Protein AF-A0A1S1MRI5-F1 (afdb_monomer)

Foldseek 3Di:
DDDDPQWDFDDDPDPDGATFHFPAWDDDPQKIWTWTAGPVRDTDIDIDGNVNDDPVVSVVVVVSRVVVVVVPDDD

pLDDT: mean 73.07, std 14.1, range [39.47, 87.06]

Mean predicted aligned error: 8.34 Å

Organism: NCBI:txid1859457

Radius of gyration: 12.37 Å; Cα contacts (8 Å, |Δi|>4): 94; chains: 1; bounding box: 35×21×34 Å

Sequence (75 aa):
MLLTQEDNFIELYGDIEFVGKIAKALVFFDILILQLESYSGVNKRVLIVRSALSTQAWARLCRLSLQHCEATEPK

Nearest PDB structures (foldseek):
  5zau-assembly1_B  TM=8.205E-01  e=3.820E-01  Saccharolobus solfataricus
  1bf4-assembly1_A  TM=5.186E-01  e=1.947E-01  Sulfolobus acidocaldarius
  8csu-assembly1_7  TM=6.086E-01  e=6.237E-01  Homo sapiens
  7qep-assembly1_S4  TM=6.421E-01  e=7.969E-01  Encephalitozoon cuniculi GB-M1
  4bi1-assembly1_A  TM=5.496E-01  e=2.553E+00  Homo sapiens

Structure (mmCIF, N/CA/C/O backbone):
data_AF-A0A1S1MRI5-F1
#
_entry.id   AF-A0A1S1MRI5-F1
#
loop_
_atom_site.group_PDB
_atom_site.id
_atom_site.type_symbol
_atom_site.label_atom_id
_atom_site.label_alt_id
_atom_site.label_comp_id
_atom_site.label_asym_id
_atom_site.label_entity_id
_atom_site.label_seq_id
_atom_site.pdbx_PDB_ins_code
_atom_site.Cartn_x
_atom_site.Cartn_y
_atom_site.Cartn_z
_atom_site.occupancy
_atom_site.B_iso_or_equiv
_atom_site.auth_seq_id
_atom_site.auth_comp_id
_atom_site.auth_asym_id
_atom_site.auth_atom_id
_atom_site.pdbx_PDB_model_num
ATOM 1 N N . MET A 1 1 ? -22.886 3.334 3.400 1.00 40.44 1 MET A N 1
ATOM 2 C CA . MET A 1 1 ? -21.634 3.444 4.170 1.00 40.44 1 MET A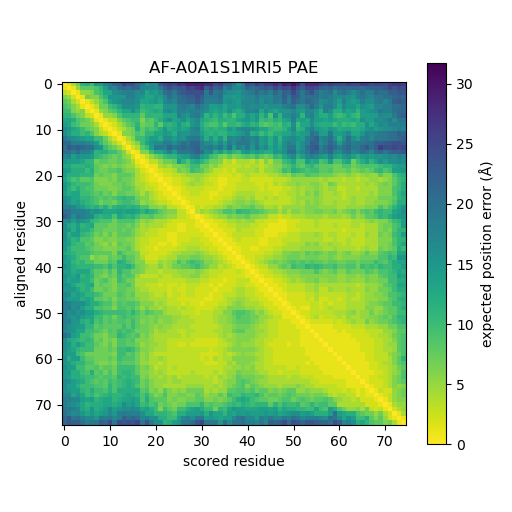 CA 1
ATOM 3 C C . MET A 1 1 ? -20.840 4.583 3.554 1.00 40.44 1 MET A C 1
ATOM 5 O O . MET A 1 1 ? -20.565 4.515 2.365 1.00 40.44 1 MET A O 1
ATOM 9 N N . LEU A 1 2 ? -20.654 5.686 4.281 1.00 39.47 2 LEU A N 1
ATOM 10 C CA . LEU A 1 2 ? -20.052 6.904 3.730 1.00 39.47 2 LEU A CA 1
ATOM 11 C C . LEU A 1 2 ? -18.530 6.762 3.735 1.00 39.47 2 LEU A C 1
ATOM 13 O O . LEU A 1 2 ? -17.926 6.715 4.801 1.00 39.47 2 LEU A O 1
ATOM 17 N N . LEU A 1 3 ? -17.952 6.673 2.539 1.00 40.97 3 LEU A N 1
ATOM 18 C CA . LEU A 1 3 ? -16.514 6.786 2.319 1.00 40.97 3 LEU A CA 1
ATOM 19 C C . LEU A 1 3 ? -16.059 8.179 2.780 1.00 40.97 3 LEU A C 1
ATOM 21 O O . LEU A 1 3 ? -16.662 9.194 2.429 1.00 40.97 3 LEU A O 1
ATOM 25 N N . THR A 1 4 ? -15.017 8.214 3.593 1.00 47.94 4 THR A N 1
ATOM 26 C CA . THR A 1 4 ? -14.375 9.413 4.135 1.00 47.94 4 THR A CA 1
ATOM 27 C C . THR A 1 4 ? -13.126 9.767 3.327 1.00 47.94 4 THR A C 1
ATOM 29 O O 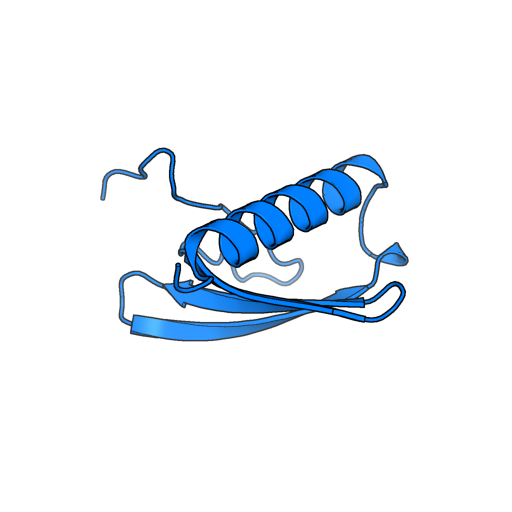. THR A 1 4 ? -12.624 8.965 2.547 1.00 47.94 4 THR A O 1
ATOM 32 N N . GLN A 1 5 ? -12.589 10.978 3.502 1.00 49.28 5 GLN A N 1
ATOM 33 C CA . GLN A 1 5 ? -11.363 11.413 2.809 1.00 49.28 5 GLN A CA 1
ATOM 34 C C . GLN A 1 5 ? -10.113 10.592 3.175 1.00 49.28 5 GLN A C 1
ATOM 36 O O . GLN A 1 5 ? -9.120 10.652 2.457 1.00 49.28 5 GLN A O 1
ATOM 41 N N . GLU A 1 6 ? -10.157 9.829 4.268 1.00 51.44 6 GLU A N 1
ATOM 42 C CA . GLU A 1 6 ? -9.080 8.926 4.690 1.00 51.44 6 GLU A CA 1
ATOM 43 C C . GLU A 1 6 ? -9.141 7.557 4.001 1.00 51.44 6 GLU A C 1
ATOM 45 O O . GLU A 1 6 ? -8.209 6.757 4.120 1.00 51.44 6 GLU A O 1
ATOM 50 N N . ASP A 1 7 ? -10.238 7.268 3.297 1.00 52.38 7 ASP A N 1
ATOM 51 C CA . ASP A 1 7 ? -10.422 6.000 2.612 1.00 52.38 7 ASP A CA 1
ATOM 52 C C . ASP A 1 7 ? -9.592 5.934 1.345 1.00 52.38 7 ASP A C 1
ATOM 54 O O . ASP A 1 7 ? -9.798 6.665 0.374 1.00 52.38 7 ASP A O 1
ATOM 58 N N . ASN A 1 8 ? -8.651 4.998 1.350 1.00 60.31 8 ASN A N 1
ATOM 59 C CA . ASN A 1 8 ? -7.824 4.723 0.198 1.00 60.31 8 ASN A CA 1
ATOM 60 C C . ASN A 1 8 ? -8.467 3.588 -0.586 1.00 60.31 8 ASN A C 1
ATOM 62 O O . ASN A 1 8 ? -8.384 2.421 -0.210 1.00 60.31 8 ASN A O 1
ATOM 66 N N . PHE A 1 9 ? -9.110 3.937 -1.697 1.00 54.81 9 PHE A N 1
ATOM 67 C CA . PHE A 1 9 ? -9.574 2.939 -2.646 1.00 54.81 9 PHE A CA 1
ATOM 68 C C . PHE A 1 9 ? -8.364 2.348 -3.373 1.00 54.81 9 PHE A C 1
ATOM 70 O O . PHE A 1 9 ? -7.670 3.051 -4.116 1.00 54.81 9 PHE A O 1
ATOM 77 N N . ILE A 1 10 ? -8.085 1.070 -3.116 1.00 59.88 10 ILE A N 1
ATOM 78 C CA . ILE A 1 10 ? -7.007 0.338 -3.775 1.00 59.88 10 ILE A CA 1
ATOM 79 C C . ILE A 1 10 ? -7.659 -0.765 -4.599 1.00 59.88 10 ILE A C 1
ATOM 81 O O . ILE A 1 10 ? -8.000 -1.838 -4.103 1.00 59.88 10 ILE A O 1
ATOM 85 N N . GLU A 1 11 ? -7.835 -0.465 -5.880 1.00 51.41 11 GLU A N 1
ATOM 86 C CA . GLU A 1 11 ? -8.257 -1.432 -6.883 1.00 51.41 11 GLU A CA 1
ATOM 87 C C . GLU A 1 11 ? -7.097 -2.403 -7.130 1.00 51.41 11 GLU A C 1
ATOM 89 O O . GLU A 1 11 ? -6.029 -2.031 -7.625 1.00 51.41 11 GLU A O 1
ATOM 94 N N . LEU A 1 12 ? -7.275 -3.653 -6.711 1.00 60.28 12 LEU A N 1
ATOM 95 C CA . LEU A 1 12 ? -6.302 -4.713 -6.931 1.00 60.28 12 LEU A CA 1
ATOM 96 C C . LEU A 1 12 ? -6.715 -5.466 -8.192 1.00 60.28 12 LEU A C 1
ATOM 98 O O . LEU A 1 12 ? -7.797 -6.047 -8.232 1.00 60.28 12 LEU A O 1
ATOM 102 N N . TYR A 1 13 ? -5.860 -5.460 -9.216 1.00 46.78 13 TYR A N 1
ATOM 103 C CA . TYR A 1 13 ? -6.102 -6.212 -10.450 1.00 46.78 13 TYR A CA 1
ATOM 104 C C . TYR A 1 13 ? -6.322 -7.703 -10.130 1.00 46.78 13 TYR A C 1
ATOM 106 O O . TYR A 1 13 ? -5.420 -8.358 -9.605 1.00 46.78 13 TYR A O 1
ATOM 114 N N . GLY A 1 14 ? -7.518 -8.221 -10.441 1.00 49.69 14 GLY A N 1
ATOM 115 C CA . GLY A 1 14 ? -7.906 -9.623 -10.226 1.00 49.69 14 GLY A CA 1
ATOM 116 C C . GLY A 1 14 ? -9.219 -9.844 -9.456 1.00 49.69 14 GLY A C 1
ATOM 117 O O . GLY A 1 14 ? -9.253 -10.705 -8.586 1.00 49.69 14 GLY A O 1
ATOM 118 N N . ASP A 1 15 ? -10.284 -9.093 -9.761 1.00 47.00 15 ASP A N 1
ATOM 119 C CA . ASP A 1 15 ? -11.667 -9.287 -9.261 1.00 47.00 15 ASP A CA 1
ATOM 120 C C . ASP A 1 15 ? -11.961 -8.987 -7.778 1.00 47.00 15 ASP A C 1
ATOM 122 O O . ASP A 1 15 ? -13.052 -9.292 -7.295 1.00 47.00 15 ASP A O 1
ATOM 126 N N . ILE A 1 16 ? -11.055 -8.350 -7.027 1.00 57.31 16 ILE A N 1
ATOM 127 C CA . ILE A 1 16 ? -11.340 -7.986 -5.628 1.00 57.31 16 ILE A CA 1
ATOM 128 C C . ILE A 1 16 ? -11.058 -6.505 -5.402 1.00 57.31 16 ILE A C 1
ATOM 130 O O . ILE A 1 16 ? -9.943 -6.123 -5.032 1.00 57.31 16 ILE A O 1
ATOM 134 N N . GLU A 1 17 ? -12.096 -5.685 -5.567 1.00 60.59 17 GLU A N 1
ATOM 135 C CA . GLU A 1 17 ? -12.136 -4.345 -4.985 1.00 60.59 17 GLU A CA 1
ATOM 136 C C . GLU A 1 17 ? -11.934 -4.468 -3.469 1.00 60.59 17 GLU A C 1
ATOM 138 O O . GLU A 1 17 ? -12.689 -5.152 -2.772 1.00 60.59 17 GLU A O 1
ATOM 143 N N . PHE A 1 18 ? -10.874 -3.848 -2.948 1.00 68.12 18 PHE A N 1
ATOM 144 C CA . PHE A 1 18 ? -10.627 -3.790 -1.514 1.00 68.12 18 PHE A CA 1
ATOM 145 C C . PHE A 1 18 ? -10.868 -2.365 -1.026 1.00 68.12 18 PHE A C 1
ATOM 147 O O . PHE A 1 18 ? -10.108 -1.446 -1.334 1.00 68.12 18 PHE A O 1
ATOM 154 N N . VAL A 1 19 ? -11.929 -2.195 -0.238 1.00 69.75 19 VAL A N 1
ATOM 155 C CA . VAL A 1 19 ? -12.266 -0.924 0.406 1.00 69.75 19 VAL A CA 1
ATOM 156 C C . VAL A 1 19 ? -11.834 -0.988 1.866 1.00 69.75 19 VAL A C 1
ATOM 158 O O . VAL A 1 19 ? -12.375 -1.769 2.654 1.00 69.75 19 VAL A O 1
ATOM 161 N N . GLY A 1 20 ? -10.852 -0.169 2.230 1.00 74.19 20 GLY A N 1
ATOM 162 C CA . GLY A 1 20 ? -10.318 -0.140 3.584 1.00 74.19 20 GLY A CA 1
ATOM 163 C C . GLY A 1 20 ? -9.215 0.893 3.772 1.00 74.19 20 GLY A C 1
ATOM 164 O O . GLY A 1 20 ? -8.985 1.750 2.917 1.00 74.19 20 GLY A O 1
ATOM 165 N N . LYS A 1 21 ? -8.522 0.798 4.905 1.00 79.19 21 LYS A N 1
ATOM 166 C CA . LYS A 1 21 ? -7.401 1.674 5.258 1.00 79.19 21 LYS A CA 1
ATOM 167 C C . LYS A 1 21 ? -6.077 0.929 5.130 1.00 79.19 21 LYS A C 1
ATOM 169 O O . LYS A 1 21 ? -6.019 -0.293 5.257 1.00 79.19 21 LYS A O 1
ATOM 174 N N . ILE A 1 22 ? -4.999 1.668 4.880 1.00 81.38 22 ILE A N 1
ATOM 175 C CA . ILE A 1 22 ? -3.644 1.125 4.993 1.00 81.38 22 ILE A CA 1
ATOM 176 C C . ILE A 1 22 ? -3.366 0.981 6.491 1.00 81.38 22 ILE A C 1
ATOM 178 O O . ILE A 1 22 ? -3.381 1.965 7.212 1.00 81.38 22 ILE A O 1
ATOM 182 N N . ALA A 1 23 ? -3.148 -0.240 6.965 1.00 82.56 23 ALA A N 1
ATOM 183 C CA . ALA A 1 23 ? -2.741 -0.513 8.341 1.00 82.56 23 ALA A CA 1
ATOM 184 C C . ALA A 1 23 ? -1.212 -0.475 8.478 1.00 82.56 23 ALA A C 1
ATOM 186 O O . ALA A 1 23 ? -0.669 -0.016 9.483 1.00 82.56 23 ALA A O 1
ATOM 187 N N . LYS A 1 24 ? -0.496 -0.937 7.445 1.00 83.62 24 LYS A N 1
ATOM 188 C CA . LYS A 1 24 ? 0.969 -0.906 7.384 1.00 83.62 24 LYS A CA 1
ATOM 189 C C . LYS A 1 24 ? 1.441 -0.763 5.946 1.00 83.62 24 LYS A C 1
ATOM 191 O O . LYS A 1 24 ? 0.878 -1.392 5.052 1.00 83.62 24 LYS A O 1
ATOM 196 N N . ALA A 1 25 ? 2.510 -0.007 5.738 1.00 84.31 25 ALA A N 1
ATOM 197 C CA . ALA A 1 25 ? 3.182 0.083 4.452 1.00 84.31 25 ALA A CA 1
ATOM 198 C C . ALA A 1 25 ? 4.689 -0.134 4.613 1.00 84.31 25 ALA A C 1
ATOM 200 O O . ALA A 1 25 ? 5.288 0.283 5.603 1.00 84.31 25 ALA A O 1
ATOM 201 N N . LEU A 1 26 ? 5.295 -0.809 3.641 1.00 83.75 26 LEU A N 1
ATOM 202 C CA . LEU A 1 26 ? 6.738 -0.983 3.540 1.00 83.75 26 LEU A CA 1
ATOM 203 C C . LEU A 1 26 ? 7.144 -0.888 2.072 1.00 83.75 26 LEU A C 1
ATOM 205 O O . LEU A 1 26 ? 6.570 -1.568 1.222 1.00 83.75 26 LEU A O 1
ATOM 209 N N . VAL A 1 27 ? 8.155 -0.076 1.78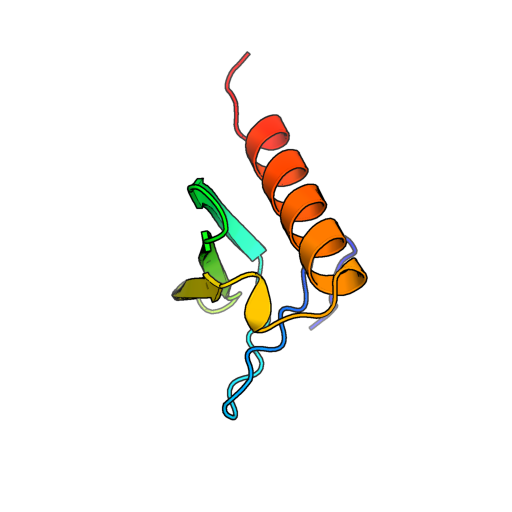5 1.00 81.69 27 VAL A N 1
ATOM 210 C CA . VAL A 1 27 ? 8.791 -0.015 0.466 1.00 81.69 27 VAL A CA 1
ATOM 211 C C . VAL A 1 27 ? 10.129 -0.736 0.557 1.00 81.69 27 VAL A C 1
ATOM 213 O O . VAL A 1 27 ? 10.941 -0.435 1.430 1.00 81.69 27 VAL A O 1
ATOM 216 N N . PHE A 1 28 ? 10.362 -1.685 -0.344 1.00 80.56 28 PHE A N 1
ATOM 217 C CA . PHE A 1 28 ? 11.629 -2.393 -0.474 1.00 80.56 28 PHE A CA 1
ATOM 218 C C . PHE A 1 28 ? 12.018 -2.453 -1.953 1.00 80.56 28 PHE A C 1
ATOM 220 O O . PHE A 1 28 ? 11.411 -3.188 -2.730 1.00 80.56 28 PHE A O 1
ATOM 227 N N . PHE A 1 29 ? 13.019 -1.660 -2.349 1.00 84.75 29 PHE A N 1
ATOM 228 C CA . PHE A 1 29 ? 13.365 -1.430 -3.759 1.00 84.75 29 PHE A CA 1
ATOM 229 C C . PHE A 1 29 ? 12.129 -1.017 -4.586 1.00 84.75 29 PHE A C 1
ATOM 231 O O . PHE A 1 29 ? 11.419 -0.087 -4.211 1.00 84.75 29 PHE A O 1
ATOM 238 N N . ASP A 1 30 ? 11.855 -1.709 -5.694 1.00 84.50 30 ASP A N 1
ATOM 239 C CA . ASP A 1 30 ? 10.701 -1.485 -6.572 1.00 84.50 30 ASP A CA 1
ATOM 240 C C . ASP A 1 30 ? 9.464 -2.314 -6.157 1.00 84.50 30 ASP A C 1
ATOM 242 O O . ASP A 1 30 ? 8.576 -2.576 -6.974 1.00 84.50 30 ASP A O 1
ATOM 246 N N . ILE A 1 31 ? 9.400 -2.751 -4.895 1.00 85.25 31 ILE A N 1
ATOM 247 C CA . ILE A 1 31 ? 8.286 -3.520 -4.335 1.00 85.25 31 ILE A CA 1
ATOM 248 C C . ILE A 1 31 ? 7.645 -2.729 -3.195 1.00 85.25 31 ILE A C 1
ATOM 250 O O . ILE A 1 31 ? 8.299 -2.357 -2.221 1.00 85.25 31 ILE A O 1
ATOM 254 N N . LEU A 1 32 ? 6.338 -2.512 -3.307 1.00 85.44 32 LEU A N 1
ATOM 255 C CA . LEU A 1 32 ? 5.504 -1.920 -2.274 1.00 85.44 32 LEU A CA 1
ATOM 256 C C . LEU A 1 32 ? 4.671 -3.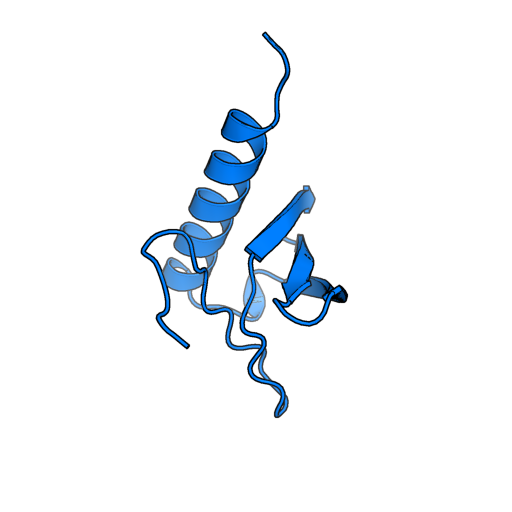021 -1.616 1.00 85.44 32 LEU A C 1
ATOM 258 O O . LEU A 1 32 ? 3.922 -3.738 -2.279 1.00 85.44 32 LEU A O 1
ATOM 262 N N . ILE A 1 33 ? 4.804 -3.146 -0.300 1.00 86.62 33 ILE A N 1
ATOM 263 C CA . ILE A 1 33 ? 4.072 -4.106 0.520 1.00 86.62 33 ILE A CA 1
ATOM 264 C C . ILE A 1 33 ? 3.074 -3.325 1.368 1.00 86.62 33 ILE A C 1
ATOM 266 O O . ILE A 1 33 ? 3.466 -2.514 2.207 1.00 86.62 33 ILE A O 1
ATOM 270 N N . LEU A 1 34 ? 1.787 -3.594 1.167 1.00 86.19 34 LEU A N 1
ATOM 271 C CA . LEU A 1 34 ? 0.696 -2.977 1.914 1.00 86.19 34 LEU A CA 1
ATOM 272 C C . LEU A 1 34 ? -0.025 -4.030 2.748 1.00 86.19 34 LEU A C 1
ATOM 274 O O . LEU A 1 34 ? -0.365 -5.106 2.257 1.00 86.19 34 LEU A O 1
ATOM 278 N N . GLN A 1 35 ? -0.286 -3.712 4.008 1.00 87.06 35 GLN A N 1
ATOM 279 C CA . GLN A 1 35 ? -1.299 -4.378 4.810 1.00 87.06 35 GLN A CA 1
ATOM 280 C C . GLN A 1 35 ? -2.511 -3.460 4.856 1.00 87.06 35 GLN A C 1
ATOM 282 O O . GLN A 1 35 ? -2.405 -2.321 5.307 1.00 87.06 35 GLN A O 1
ATOM 287 N N . LEU A 1 36 ? -3.635 -3.957 4.362 1.00 85.19 36 LEU A N 1
ATOM 288 C CA . LEU A 1 36 ? -4.896 -3.247 4.278 1.00 85.19 36 LEU A CA 1
ATOM 289 C C . LEU A 1 36 ? -5.887 -3.861 5.263 1.00 85.19 36 LEU A C 1
ATOM 291 O O . LEU A 1 36 ? -5.945 -5.085 5.394 1.00 85.19 36 LEU A O 1
ATOM 295 N N . GLU A 1 37 ? -6.675 -3.022 5.915 1.00 85.38 37 GLU A N 1
ATOM 296 C CA . GLU A 1 37 ? -7.727 -3.427 6.843 1.00 85.38 37 GLU A CA 1
ATOM 297 C C . GLU A 1 37 ? -9.073 -2.918 6.330 1.00 85.38 37 GLU A C 1
ATOM 299 O O . GLU A 1 37 ? -9.248 -1.722 6.082 1.00 85.38 37 GLU A O 1
ATOM 304 N N . SER A 1 38 ? -10.016 -3.836 6.120 1.00 82.50 38 SER A N 1
ATOM 305 C CA . SER A 1 38 ? -11.375 -3.489 5.730 1.00 82.50 38 SER A CA 1
ATOM 306 C C . SER A 1 38 ? -12.183 -3.066 6.951 1.00 82.50 38 SER A C 1
ATOM 308 O O . SER A 1 38 ? -11.905 -3.427 8.092 1.00 82.50 38 SER A O 1
ATOM 310 N N . TYR A 1 39 ? -13.295 -2.401 6.687 1.00 78.88 39 TYR A N 1
ATOM 311 C CA . TYR A 1 39 ? -14.272 -2.035 7.707 1.00 78.88 39 TYR A CA 1
ATOM 312 C C . TYR A 1 39 ? -14.974 -3.204 8.401 1.00 78.88 39 TYR A C 1
ATOM 314 O O . TYR A 1 39 ? -15.565 -3.027 9.462 1.00 78.88 39 TYR A O 1
ATOM 322 N N . SER A 1 40 ? -14.925 -4.393 7.806 1.00 81.44 40 SER A N 1
ATOM 323 C CA . SER A 1 40 ? -15.417 -5.626 8.416 1.00 81.44 40 SER A CA 1
ATOM 324 C C . SER A 1 40 ? -14.34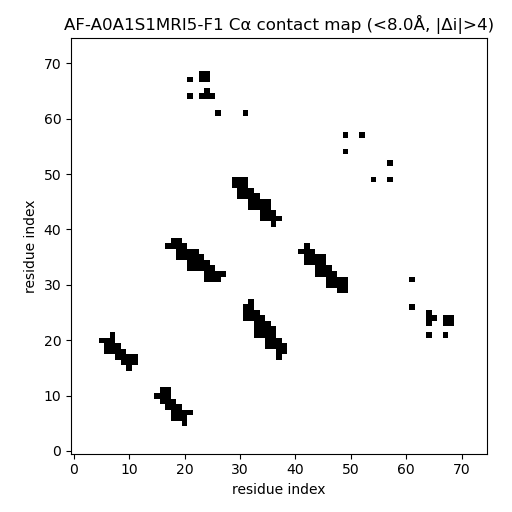3 -6.348 9.243 1.00 81.44 40 SER A C 1
ATOM 326 O O . SER A 1 40 ? -14.577 -7.475 9.673 1.00 81.44 40 SER A O 1
ATOM 328 N N . GLY A 1 41 ? -13.167 -5.735 9.445 1.00 78.94 41 GLY A N 1
ATOM 329 C CA . GLY A 1 41 ? -12.033 -6.317 10.171 1.00 78.94 41 GLY A CA 1
ATOM 330 C C . GLY A 1 41 ? -11.215 -7.324 9.354 1.00 78.94 41 GLY A C 1
ATOM 331 O O . GLY A 1 41 ? -10.399 -8.064 9.908 1.00 78.94 41 GLY A O 1
ATOM 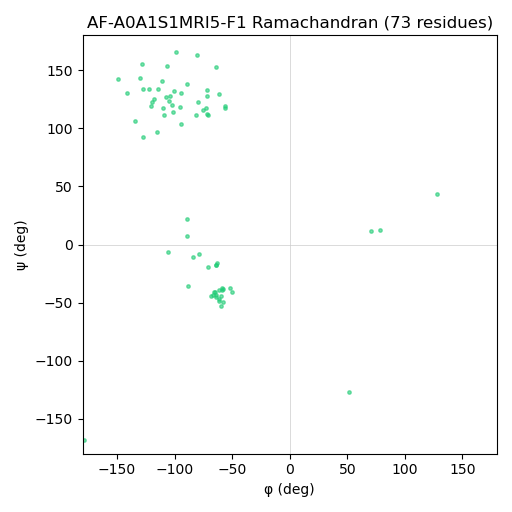332 N N . VAL A 1 42 ? -11.424 -7.389 8.033 1.00 83.00 42 VAL A N 1
ATOM 333 C CA . VAL A 1 42 ? -10.660 -8.285 7.155 1.00 83.00 42 VAL A CA 1
ATOM 334 C C . VAL A 1 42 ? -9.312 -7.651 6.850 1.00 83.00 42 VAL A C 1
ATOM 336 O O . VAL A 1 42 ? -9.231 -6.562 6.287 1.00 83.00 42 VAL A O 1
ATOM 339 N N . ASN A 1 43 ? -8.244 -8.374 7.171 1.00 83.06 43 ASN A N 1
ATOM 340 C CA . ASN A 1 43 ? -6.882 -7.976 6.850 1.00 83.06 43 ASN A CA 1
ATOM 341 C C . ASN A 1 43 ? -6.433 -8.612 5.531 1.00 83.06 43 ASN A C 1
ATOM 343 O O . ASN A 1 43 ? -6.530 -9.828 5.356 1.00 83.06 43 ASN A O 1
ATOM 347 N N . LYS A 1 44 ? -5.886 -7.806 4.618 1.00 82.81 44 LYS A N 1
ATOM 348 C CA . LYS A 1 44 ? -5.311 -8.272 3.351 1.00 82.81 44 LYS A CA 1
ATOM 349 C C . LYS A 1 44 ? -3.898 -7.739 3.190 1.00 82.81 44 LYS A C 1
ATOM 351 O O . LYS A 1 44 ? -3.642 -6.558 3.389 1.00 82.81 44 LYS A O 1
ATOM 356 N N . ARG A 1 45 ? -2.968 -8.609 2.798 1.00 84.25 45 ARG A N 1
ATOM 357 C CA . ARG A 1 45 ? -1.616 -8.201 2.407 1.00 84.25 45 ARG A CA 1
ATOM 358 C C . ARG A 1 45 ? -1.521 -8.170 0.891 1.00 84.25 45 ARG A C 1
ATOM 360 O O . ARG A 1 45 ? -1.911 -9.128 0.230 1.00 84.25 45 ARG A O 1
ATOM 367 N N . VAL A 1 46 ? -0.984 -7.083 0.361 1.00 82.62 46 VAL A N 1
ATOM 368 C CA . VAL A 1 46 ? -0.787 -6.871 -1.069 1.00 82.62 46 VAL A CA 1
ATOM 369 C C . VAL A 1 46 ? 0.688 -6.610 -1.319 1.00 82.62 46 VAL A C 1
ATOM 371 O O . VAL A 1 46 ? 1.307 -5.814 -0.615 1.00 82.62 46 VAL A O 1
ATOM 374 N N . LEU A 1 47 ? 1.237 -7.277 -2.330 1.00 84.25 47 LEU A N 1
ATOM 375 C CA . LEU A 1 47 ? 2.519 -6.920 -2.919 1.00 84.25 47 LEU A CA 1
ATOM 376 C C . LEU A 1 47 ? 2.278 -6.298 -4.287 1.00 84.25 47 LEU A C 1
ATOM 378 O O . LEU A 1 47 ? 1.606 -6.882 -5.133 1.00 84.25 47 LEU A O 1
ATOM 382 N N . ILE A 1 48 ? 2.845 -5.117 -4.487 1.00 83.94 48 ILE A N 1
ATOM 383 C CA . ILE A 1 48 ? 2.745 -4.352 -5.720 1.00 83.94 48 ILE A CA 1
ATOM 384 C C . ILE A 1 48 ? 4.163 -4.148 -6.232 1.00 83.94 48 ILE A C 1
ATOM 386 O O . ILE A 1 48 ? 4.994 -3.538 -5.562 1.00 83.94 48 ILE A O 1
ATOM 390 N N . VAL A 1 49 ? 4.445 -4.662 -7.423 1.00 84.69 49 VAL A N 1
ATOM 391 C CA . VAL A 1 49 ? 5.709 -4.408 -8.119 1.00 84.69 49 VAL A CA 1
ATOM 392 C C . VAL A 1 49 ? 5.536 -3.154 -8.969 1.00 84.69 49 VAL A C 1
ATOM 394 O O . VAL A 1 49 ? 4.508 -3.000 -9.626 1.00 84.69 49 VAL A O 1
ATOM 397 N N . ARG A 1 50 ? 6.533 -2.267 -8.998 1.00 82.56 50 ARG A N 1
ATOM 398 C CA . ARG A 1 50 ? 6.483 -1.009 -9.762 1.00 82.56 50 ARG A CA 1
ATOM 399 C C . ARG A 1 50 ? 6.054 -1.185 -11.217 1.00 82.56 50 ARG A C 1
ATOM 401 O O . ARG A 1 50 ? 5.279 -0.381 -11.720 1.00 82.56 50 ARG A O 1
ATOM 408 N N . SER A 1 51 ? 6.547 -2.229 -11.884 1.00 84.69 51 SER A N 1
ATOM 409 C CA . SER A 1 51 ? 6.231 -2.525 -13.287 1.00 84.69 51 SER A CA 1
ATOM 410 C C . SER A 1 51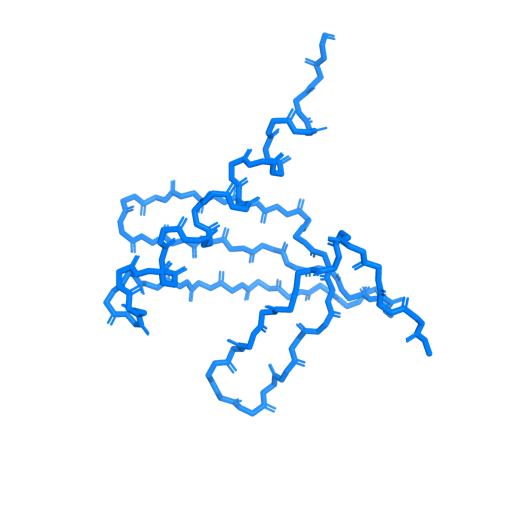 ? 4.756 -2.858 -13.533 1.00 84.69 51 SER A C 1
ATOM 412 O O . SER A 1 51 ? 4.310 -2.777 -14.673 1.00 84.69 51 SER A O 1
ATOM 414 N N . ALA A 1 52 ? 3.996 -3.206 -12.491 1.00 79.62 52 ALA A N 1
ATOM 415 C CA . ALA A 1 52 ? 2.566 -3.483 -12.587 1.00 79.62 52 ALA A CA 1
ATOM 416 C C . ALA A 1 52 ? 1.705 -2.208 -12.649 1.00 79.62 52 ALA A C 1
ATOM 418 O O . ALA A 1 52 ? 0.498 -2.298 -12.858 1.00 79.62 52 ALA A O 1
ATOM 419 N N . LEU A 1 53 ? 2.297 -1.027 -12.447 1.00 79.25 53 LEU A N 1
ATOM 420 C CA . LEU A 1 53 ? 1.585 0.243 -12.377 1.00 79.25 53 LEU A CA 1
ATOM 421 C C . LEU A 1 53 ? 2.188 1.289 -13.312 1.00 79.25 53 LEU A C 1
ATOM 423 O O . LEU A 1 53 ? 3.378 1.283 -13.625 1.00 79.25 53 LEU A O 1
ATOM 427 N N . SER A 1 54 ? 1.364 2.261 -13.703 1.00 84.12 54 SER A N 1
ATOM 428 C CA . SER A 1 54 ? 1.879 3.484 -14.314 1.00 84.12 54 SER A CA 1
ATOM 429 C C . SER A 1 54 ? 2.747 4.252 -13.309 1.00 84.12 54 SER A C 1
ATOM 431 O O . SER A 1 54 ? 2.516 4.203 -12.097 1.00 84.12 54 SER A O 1
ATOM 433 N N . THR A 1 55 ? 3.711 5.035 -13.802 1.00 84.25 55 THR A N 1
ATOM 434 C CA . THR A 1 55 ? 4.569 5.884 -12.955 1.00 84.25 55 THR A CA 1
ATOM 435 C C . THR A 1 55 ? 3.754 6.778 -12.015 1.00 84.25 55 THR A C 1
ATOM 437 O O . THR A 1 55 ? 4.125 6.964 -10.857 1.00 84.25 55 THR A O 1
ATOM 440 N N . GLN A 1 56 ? 2.617 7.297 -12.487 1.00 84.25 56 GLN A N 1
ATOM 441 C CA . GLN A 1 56 ? 1.729 8.142 -11.690 1.00 84.25 56 GLN A CA 1
ATOM 442 C C . GLN A 1 56 ? 1.038 7.360 -10.564 1.00 84.25 56 GLN A C 1
ATOM 444 O O . GLN A 1 56 ? 0.9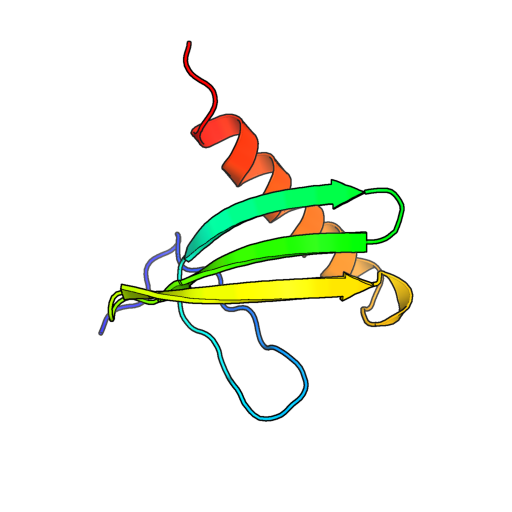89 7.842 -9.431 1.00 84.25 56 GLN A O 1
ATOM 449 N N . ALA A 1 57 ? 0.523 6.159 -10.852 1.00 78.75 57 ALA A N 1
ATOM 450 C CA . ALA A 1 57 ? -0.123 5.310 -9.851 1.00 78.75 57 ALA A CA 1
ATOM 451 C C . ALA A 1 57 ? 0.877 4.844 -8.782 1.00 78.75 57 ALA A C 1
ATOM 453 O O . ALA A 1 57 ? 0.575 4.905 -7.589 1.00 78.75 57 ALA A O 1
ATOM 454 N N . TRP A 1 58 ? 2.095 4.482 -9.197 1.00 84.00 58 TRP A N 1
ATOM 455 C CA . TRP A 1 58 ? 3.189 4.149 -8.286 1.00 84.00 58 TRP A CA 1
ATOM 456 C C . TRP A 1 58 ? 3.545 5.319 -7.362 1.00 84.00 58 TRP A C 1
ATOM 458 O O . TRP A 1 58 ? 3.525 5.175 -6.142 1.00 84.00 58 TRP A O 1
ATOM 468 N N . ALA A 1 59 ? 3.799 6.506 -7.925 1.00 84.56 59 ALA A N 1
ATOM 469 C CA . ALA A 1 59 ? 4.137 7.694 -7.142 1.00 84.56 59 ALA A CA 1
ATOM 470 C C . ALA A 1 59 ? 3.029 8.064 -6.141 1.00 84.56 59 ALA A C 1
ATOM 472 O O . ALA A 1 59 ? 3.315 8.418 -4.995 1.00 84.56 59 ALA A O 1
ATOM 473 N N . ARG A 1 60 ? 1.759 7.933 -6.550 1.00 83.44 60 ARG A N 1
ATOM 474 C CA . ARG A 1 60 ? 0.607 8.151 -5.668 1.00 83.44 60 ARG A CA 1
ATOM 475 C C . ARG A 1 60 ? 0.605 7.174 -4.492 1.00 83.44 60 ARG A C 1
ATOM 477 O O . ARG A 1 60 ? 0.443 7.623 -3.360 1.00 83.44 60 ARG A O 1
ATOM 484 N N . LEU A 1 61 ? 0.791 5.878 -4.739 1.00 79.69 61 LEU A N 1
ATOM 485 C CA . LEU A 1 61 ? 0.800 4.863 -3.682 1.00 79.69 61 LEU A CA 1
ATOM 486 C C . LEU A 1 61 ? 1.984 5.020 -2.728 1.00 79.69 61 LEU A C 1
ATOM 488 O O . LEU A 1 61 ? 1.795 4.913 -1.517 1.00 79.69 61 LEU A O 1
ATOM 492 N N . CYS A 1 62 ? 3.176 5.334 -3.240 1.00 83.12 62 CYS A N 1
ATOM 493 C CA . CYS A 1 62 ? 4.334 5.633 -2.398 1.00 83.12 62 CYS A CA 1
ATOM 494 C C . CYS A 1 62 ? 4.062 6.831 -1.482 1.00 83.12 62 CYS A C 1
ATOM 496 O O . CYS A 1 62 ? 4.340 6.759 -0.289 1.00 83.12 62 CYS A O 1
ATOM 498 N N . ARG A 1 63 ? 3.456 7.906 -2.004 1.00 83.56 63 ARG A N 1
ATOM 499 C CA . ARG A 1 63 ? 3.094 9.076 -1.192 1.00 83.56 63 ARG A CA 1
ATOM 500 C C . ARG A 1 63 ? 2.097 8.725 -0.086 1.00 83.56 63 ARG A C 1
ATOM 502 O O . ARG A 1 63 ? 2.321 9.105 1.055 1.00 83.56 63 ARG A O 1
ATOM 509 N N . LEU A 1 64 ? 1.033 7.989 -0.410 1.00 79.06 64 LEU A N 1
ATOM 510 C CA . LEU A 1 64 ? 0.037 7.553 0.579 1.00 79.06 64 LEU A CA 1
ATOM 511 C C . LEU A 1 64 ? 0.659 6.658 1.659 1.00 79.06 64 LEU A C 1
ATOM 513 O O . LEU A 1 64 ? 0.351 6.790 2.838 1.00 79.06 64 LEU A O 1
ATOM 517 N N . SER A 1 65 ? 1.579 5.786 1.252 1.00 78.81 65 SER A N 1
ATOM 518 C CA . SER A 1 65 ? 2.317 4.904 2.157 1.00 78.81 65 SER A CA 1
ATOM 519 C C . SER A 1 65 ? 3.207 5.684 3.126 1.00 78.81 65 SER A C 1
ATOM 521 O O . SER A 1 65 ? 3.220 5.382 4.313 1.00 78.81 65 SER A O 1
ATOM 523 N N . LEU A 1 66 ? 3.921 6.702 2.636 1.00 78.12 66 LEU A N 1
ATOM 524 C CA . LEU A 1 66 ? 4.775 7.560 3.463 1.00 78.12 66 LEU A CA 1
ATOM 525 C C . LEU A 1 66 ? 3.960 8.409 4.444 1.00 78.12 66 LEU A C 1
ATOM 527 O O . LEU A 1 66 ? 4.304 8.461 5.619 1.00 78.12 66 LEU A O 1
ATOM 531 N N . GLN A 1 67 ? 2.849 8.997 3.988 1.00 78.12 67 GLN A N 1
ATOM 532 C CA . GLN A 1 67 ? 1.933 9.751 4.853 1.00 78.12 67 GLN A CA 1
ATOM 533 C C . GLN A 1 67 ? 1.385 8.889 5.998 1.00 78.12 67 GLN A C 1
ATOM 535 O O . GLN A 1 67 ? 1.257 9.365 7.123 1.00 78.12 67 GLN A O 1
ATOM 540 N N . HIS A 1 68 ? 1.091 7.613 5.725 1.00 73.88 68 HIS A N 1
ATOM 541 C CA . HIS A 1 68 ? 0.689 6.664 6.762 1.00 73.88 68 HIS A CA 1
ATOM 542 C C . HIS A 1 68 ? 1.809 6.408 7.775 1.00 73.88 68 HIS A C 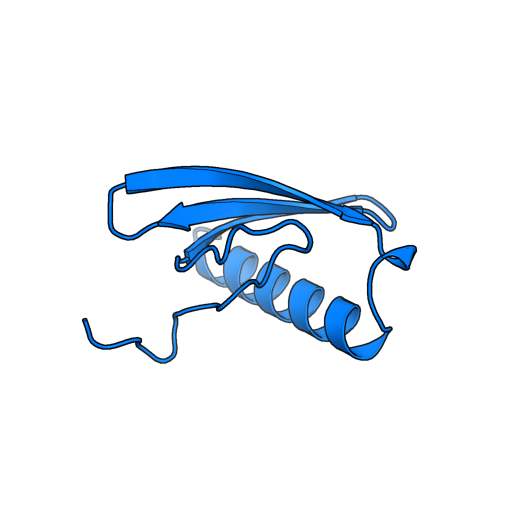1
ATOM 544 O O . HIS A 1 68 ? 1.566 6.443 8.979 1.00 73.88 68 HIS A O 1
ATOM 550 N N . CYS A 1 69 ? 3.042 6.189 7.308 1.00 70.31 69 CYS A N 1
ATOM 551 C CA . CYS A 1 69 ? 4.188 5.992 8.196 1.00 70.31 69 CYS A CA 1
ATOM 552 C C . CYS A 1 69 ? 4.391 7.195 9.132 1.00 70.31 69 CYS A C 1
ATOM 554 O O . CYS A 1 69 ? 4.443 7.000 10.343 1.00 70.31 69 CYS A O 1
ATOM 556 N N . GLU A 1 70 ? 4.399 8.420 8.597 1.00 72.38 70 GLU A N 1
ATOM 557 C CA . GLU A 1 70 ? 4.542 9.660 9.382 1.00 72.38 70 GLU A CA 1
ATOM 558 C C . GLU A 1 70 ? 3.440 9.824 10.442 1.00 72.38 70 GLU A C 1
ATOM 560 O O . GLU A 1 70 ? 3.706 10.278 11.553 1.00 72.38 70 GLU A O 1
ATOM 565 N N . ALA A 1 71 ? 2.202 9.426 10.135 1.00 67.62 71 ALA A N 1
ATOM 566 C CA . ALA A 1 71 ? 1.088 9.488 11.082 1.00 67.62 71 ALA A CA 1
ATOM 567 C C . ALA A 1 71 ? 1.191 8.459 12.226 1.00 67.62 71 ALA A C 1
ATOM 569 O O . ALA A 1 71 ? 0.528 8.618 13.252 1.00 67.62 71 ALA A O 1
ATOM 570 N N . THR A 1 72 ? 1.990 7.401 12.051 1.00 64.69 72 THR A N 1
ATOM 571 C CA . THR A 1 72 ? 2.109 6.282 13.005 1.00 64.69 72 THR A CA 1
ATOM 572 C C . THR A 1 72 ? 3.408 6.272 13.815 1.00 64.69 72 THR A C 1
ATOM 574 O O . THR A 1 72 ? 3.527 5.464 14.738 1.00 64.69 72 THR A O 1
ATOM 577 N N . GLU A 1 73 ? 4.368 7.158 13.528 1.00 59.03 73 GLU A N 1
ATOM 578 C CA . GLU A 1 73 ? 5.573 7.304 14.352 1.00 59.03 73 GLU A CA 1
ATOM 579 C C . GLU A 1 73 ? 5.246 7.973 15.708 1.00 59.03 73 GLU A C 1
ATOM 581 O O . GLU A 1 73 ? 4.613 9.034 15.742 1.00 59.03 73 GLU A O 1
ATOM 586 N N . PRO A 1 74 ? 5.655 7.379 16.850 1.00 53.91 74 PRO A N 1
ATOM 587 C CA . PRO A 1 74 ? 5.486 8.003 18.158 1.00 53.91 74 PRO A CA 1
ATOM 588 C C . PRO A 1 74 ? 6.452 9.190 18.308 1.00 53.91 74 PRO A C 1
ATOM 590 O O . PRO A 1 74 ? 7.636 9.067 17.996 1.00 53.91 74 PRO A O 1
ATOM 593 N N . LYS A 1 75 ? 5.937 10.327 18.790 1.00 48.44 75 LYS A N 1
ATOM 594 C CA . LYS A 1 75 ? 6.736 11.508 19.159 1.00 48.44 75 LYS A CA 1
ATOM 595 C C . LYS A 1 75 ? 7.464 11.321 20.483 1.00 48.44 75 LYS A C 1
ATOM 597 O O . LYS A 1 75 ? 6.870 10.691 21.388 1.00 48.44 75 LYS A O 1
#

Solvent-accessible surface area (backbone atoms only — not comparable to full-atom values): 4659 Å² total; per-residue (Å²): 134,87,84,54,96,79,56,49,80,47,80,46,93,82,93,46,81,46,65,29,35,80,75,42,64,48,78,55,90,66,34,41,38,37,32,33,36,29,90,88,70,50,74,46,80,45,81,44,50,51,88,82,43,56,74,66,58,44,52,52,51,53,50,55,38,50,56,52,50,67,74,68,59,84,131

Secondary structure (DSSP, 8-state):
----TT-EEEEETTTEEEEEEEEEEEEETTEEEEEEEETTS-EEEEEEEGGGS-HHHHHHHHHHHHHHHHHHS--